Protein AF-A0A822ITY7-F1 (afdb_monomer_lite)

Structure (mmCIF, N/CA/C/O backbone):
data_AF-A0A822ITY7-F1
#
_entry.id   AF-A0A822ITY7-F1
#
loop_
_atom_site.group_PDB
_atom_site.id
_atom_site.type_symbol
_atom_site.label_atom_id
_atom_site.lab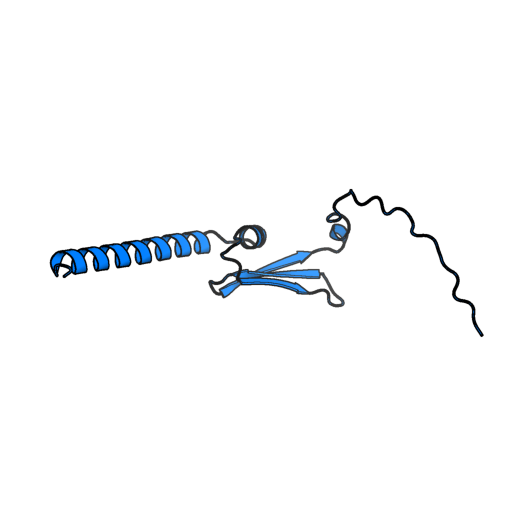el_alt_id
_atom_site.label_comp_id
_atom_site.label_asym_id
_atom_site.label_entity_id
_atom_site.label_seq_id
_atom_site.pdbx_PDB_ins_code
_atom_site.Cartn_x
_atom_site.Cartn_y
_atom_site.Cartn_z
_atom_site.occupancy
_atom_site.B_iso_or_equiv
_atom_site.auth_seq_id
_atom_site.auth_comp_id
_atom_site.auth_asym_id
_atom_site.auth_atom_id
_atom_site.pdbx_PDB_model_num
ATOM 1 N N . MET A 1 1 ? -27.776 -7.752 29.704 1.00 68.31 1 MET A N 1
ATOM 2 C CA . MET A 1 1 ? -28.647 -6.801 28.979 1.00 68.31 1 MET A CA 1
ATOM 3 C C . MET A 1 1 ? -27.829 -5.540 28.738 1.00 68.31 1 MET A C 1
ATOM 5 O O . MET A 1 1 ? -27.409 -4.920 29.705 1.00 68.31 1 MET A O 1
ATOM 9 N N . MET A 1 2 ? -27.432 -5.262 27.492 1.00 73.44 2 MET A N 1
ATOM 10 C CA . MET A 1 2 ? -26.530 -4.142 27.198 1.00 73.44 2 MET A CA 1
ATOM 11 C C . MET A 1 2 ? -27.326 -2.840 27.143 1.00 73.44 2 MET A C 1
ATOM 13 O O . MET A 1 2 ? -28.297 -2.747 26.398 1.00 73.44 2 MET A O 1
ATOM 17 N N . ASP A 1 3 ? -26.914 -1.865 27.949 1.00 86.69 3 ASP A N 1
ATOM 18 C CA . ASP A 1 3 ? -27.588 -0.577 28.075 1.00 86.69 3 ASP A CA 1
ATOM 19 C C . ASP A 1 3 ? -27.594 0.184 26.738 1.00 86.69 3 ASP A C 1
ATOM 21 O O . ASP A 1 3 ? -26.598 0.187 26.002 1.00 86.69 3 ASP A O 1
ATOM 25 N N . ASN A 1 4 ? -28.708 0.848 26.424 1.00 87.62 4 ASN A N 1
ATOM 26 C CA . ASN A 1 4 ? -28.883 1.597 25.177 1.00 87.62 4 ASN A CA 1
ATOM 27 C C . ASN A 1 4 ? -27.803 2.675 24.993 1.00 87.62 4 ASN A C 1
ATOM 29 O O . ASN A 1 4 ? -27.395 2.962 23.866 1.00 87.62 4 ASN A O 1
ATOM 33 N N . THR A 1 5 ? -27.280 3.210 26.097 1.00 89.12 5 THR A N 1
ATOM 34 C CA . THR A 1 5 ? -26.185 4.186 26.100 1.00 89.12 5 THR A CA 1
ATOM 35 C C . THR A 1 5 ? -24.872 3.559 25.624 1.00 89.12 5 THR A C 1
ATOM 37 O O . THR A 1 5 ? -24.190 4.114 24.761 1.00 89.12 5 THR A O 1
ATOM 40 N N . LYS A 1 6 ? -24.551 2.347 26.098 1.00 88.38 6 LYS A N 1
ATOM 41 C CA . LYS A 1 6 ? -23.357 1.598 25.667 1.00 88.38 6 LYS A CA 1
ATOM 42 C C . LYS A 1 6 ? -23.454 1.194 24.198 1.00 88.38 6 LYS A C 1
ATOM 44 O O . LYS A 1 6 ? -22.472 1.301 23.470 1.00 88.38 6 LYS A O 1
ATOM 49 N N . LYS A 1 7 ? -24.647 0.805 23.734 1.00 89.19 7 LYS A N 1
ATOM 50 C CA . LYS A 1 7 ? -24.884 0.461 22.323 1.00 89.19 7 LYS A CA 1
ATOM 51 C C . LYS A 1 7 ? -24.621 1.651 21.393 1.00 89.19 7 LYS A C 1
ATOM 53 O O . LYS A 1 7 ? -23.974 1.478 20.365 1.00 89.19 7 LYS A O 1
ATOM 58 N N . ARG A 1 8 ? -25.066 2.859 21.768 1.00 89.44 8 ARG A N 1
ATOM 59 C CA . ARG A 1 8 ? -24.787 4.089 21.005 1.00 89.44 8 ARG A CA 1
ATOM 60 C C . ARG A 1 8 ? -23.2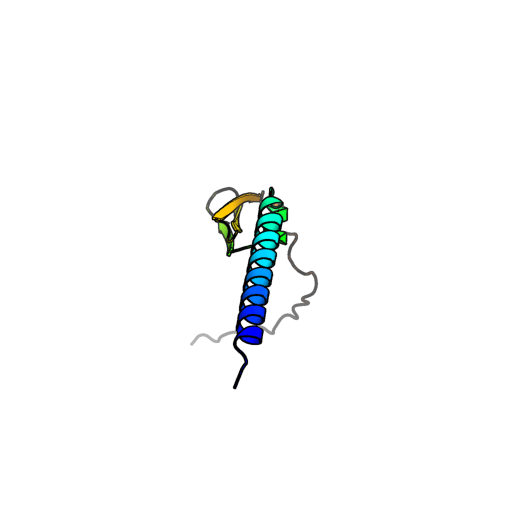92 4.384 20.935 1.00 89.44 8 ARG A C 1
ATOM 62 O O . ARG A 1 8 ? -22.787 4.626 19.846 1.00 89.44 8 ARG A O 1
ATOM 69 N N . PHE A 1 9 ? -22.581 4.288 22.058 1.00 93.19 9 PHE A N 1
ATOM 70 C CA . PHE A 1 9 ? -21.128 4.478 22.085 1.00 93.19 9 PHE A CA 1
ATOM 71 C C . PHE A 1 9 ? -20.386 3.496 21.176 1.00 93.19 9 PHE A C 1
ATOM 73 O O . PHE A 1 9 ? -19.522 3.918 20.416 1.00 93.19 9 PHE A O 1
ATOM 80 N N . ILE A 1 10 ? -20.754 2.212 21.198 1.00 92.81 10 ILE A N 1
ATOM 81 C CA . ILE A 1 10 ? -20.135 1.199 20.331 1.00 92.81 10 ILE A CA 1
ATOM 82 C C . ILE A 1 10 ? -20.355 1.534 18.852 1.00 92.81 10 ILE A C 1
ATOM 84 O O . ILE A 1 10 ? -19.424 1.427 18.062 1.00 92.81 10 ILE A O 1
ATOM 88 N N . ILE A 1 11 ? -21.556 1.982 18.474 1.00 93.75 11 ILE A N 1
ATOM 89 C CA . ILE A 1 11 ? -21.851 2.381 17.091 1.00 93.75 11 ILE A CA 1
ATOM 90 C C . ILE A 1 11 ? -20.988 3.575 16.672 1.00 93.75 11 ILE A C 1
ATOM 92 O O . ILE A 1 11 ? -20.381 3.535 15.606 1.00 93.75 11 ILE A O 1
ATOM 96 N N . PHE A 1 12 ? -20.884 4.611 17.509 1.00 94.12 12 PHE A N 1
ATOM 97 C CA . PHE A 1 12 ? -20.017 5.757 17.219 1.00 94.12 12 PHE A CA 1
ATOM 98 C C . PHE A 1 12 ? -18.551 5.349 17.080 1.00 94.12 12 PHE A C 1
ATOM 100 O O . PHE A 1 12 ? -17.871 5.805 16.164 1.00 94.12 12 PHE A O 1
ATOM 107 N N . LEU A 1 13 ? -18.080 4.456 17.949 1.00 94.19 13 LEU A N 1
ATOM 108 C CA . LEU A 1 13 ? -16.710 3.957 17.921 1.00 94.19 13 LEU A CA 1
ATOM 109 C C . LEU A 1 13 ? -16.445 3.162 16.631 1.00 94.19 13 LEU A C 1
ATOM 111 O O . LEU A 1 13 ? -15.439 3.393 15.965 1.00 94.19 13 LEU A O 1
ATOM 115 N N . LEU A 1 14 ? -17.382 2.304 16.215 1.00 93.69 14 LEU A N 1
ATOM 116 C CA . LEU A 1 14 ? -17.295 1.581 14.944 1.00 93.69 14 LEU A CA 1
ATOM 117 C C . LEU A 1 14 ? -17.276 2.528 13.739 1.00 93.69 14 LEU A C 1
ATOM 119 O O . LEU A 1 14 ? -16.435 2.365 12.860 1.00 93.69 14 LEU A O 1
ATOM 123 N N . LEU A 1 15 ? -18.151 3.537 13.706 1.00 93.50 15 LEU A N 1
ATOM 124 C CA . LEU A 1 15 ? -18.170 4.528 12.625 1.00 93.50 15 LEU A CA 1
ATOM 125 C C . LEU A 1 15 ? -16.860 5.318 12.554 1.00 93.50 15 LEU A C 1
ATOM 127 O O . LEU A 1 15 ? -16.345 5.557 11.464 1.00 93.50 15 LEU A O 1
ATOM 131 N N . PHE A 1 16 ? -16.291 5.678 13.705 1.00 93.44 16 PHE A N 1
ATOM 132 C CA . PHE A 1 16 ? -15.013 6.379 13.771 1.00 93.44 16 PHE A CA 1
ATOM 133 C C . PHE A 1 16 ? -13.853 5.511 13.258 1.00 93.44 16 PHE A C 1
ATOM 135 O O . PHE A 1 16 ? -13.029 5.975 12.468 1.00 93.44 16 PHE A O 1
ATOM 142 N N . ILE A 1 17 ? -13.816 4.231 13.639 1.00 94.50 17 ILE A N 1
ATOM 143 C CA . ILE A 1 17 ? -12.825 3.270 13.134 1.00 94.50 17 ILE A CA 1
ATOM 144 C C . ILE A 1 17 ? -12.947 3.132 11.612 1.00 94.50 17 ILE A C 1
ATOM 146 O O . ILE A 1 17 ? -11.958 3.287 10.901 1.00 94.50 17 ILE A O 1
ATOM 150 N N . VAL A 1 18 ? -14.154 2.910 11.088 1.00 91.81 18 VAL A N 1
ATOM 151 C CA . VAL A 1 18 ? -14.369 2.773 9.638 1.00 91.81 18 VAL A CA 1
ATOM 152 C C . VAL A 1 18 ? -13.978 4.054 8.892 1.00 91.81 18 VAL A C 1
ATOM 154 O O . VAL A 1 18 ? -13.313 3.980 7.860 1.00 91.81 18 VAL A O 1
ATOM 157 N N . GLY A 1 19 ? -14.326 5.227 9.429 1.00 89.94 19 GLY A N 1
ATOM 158 C CA . GLY A 1 19 ? -13.973 6.518 8.837 1.00 89.94 19 GLY A CA 1
ATOM 159 C C . GLY A 1 19 ? -12.462 6.763 8.783 1.00 89.94 19 GLY A C 1
ATOM 160 O O . GLY A 1 19 ? -11.936 7.169 7.747 1.00 89.94 19 GLY A O 1
ATOM 161 N N . THR A 1 20 ? -11.747 6.470 9.872 1.00 90.19 20 THR A N 1
ATOM 162 C CA . THR A 1 20 ? -10.282 6.619 9.931 1.00 90.19 20 THR A CA 1
ATOM 163 C C . THR A 1 20 ? -9.568 5.643 9.000 1.00 90.19 20 THR A C 1
ATOM 165 O O . THR A 1 20 ? -8.677 6.060 8.260 1.00 90.19 20 THR A O 1
ATOM 168 N N . LEU A 1 21 ? -10.002 4.379 8.953 1.00 85.75 21 LEU A N 1
ATOM 169 C CA . LEU A 1 21 ? -9.512 3.393 7.984 1.00 85.75 21 LEU A CA 1
ATOM 170 C C . LEU A 1 21 ? -9.708 3.886 6.545 1.00 85.75 21 LEU A C 1
ATOM 172 O O . LEU A 1 21 ? -8.744 3.924 5.783 1.00 85.75 21 LEU A O 1
ATOM 176 N N . ALA A 1 22 ? -10.914 4.331 6.180 1.00 80.88 22 ALA A N 1
ATOM 177 C CA . ALA A 1 22 ? -11.190 4.845 4.839 1.00 80.88 22 ALA A CA 1
ATOM 178 C C . ALA A 1 22 ? -10.298 6.048 4.476 1.00 80.88 22 ALA A C 1
ATOM 180 O O . ALA A 1 22 ? -9.773 6.114 3.363 1.00 80.88 22 ALA A O 1
ATOM 181 N N . GLY A 1 23 ? -10.066 6.962 5.424 1.00 79.19 23 GLY A N 1
ATOM 182 C CA . GLY A 1 23 ? -9.173 8.107 5.237 1.00 79.19 23 GLY A CA 1
ATOM 183 C C . GLY A 1 23 ? -7.716 7.703 4.993 1.00 79.19 23 GLY A C 1
ATOM 184 O O . GLY A 1 23 ? -7.091 8.196 4.054 1.00 79.19 23 GLY A O 1
ATOM 185 N N . ILE A 1 24 ? -7.184 6.768 5.787 1.00 80.94 24 ILE A N 1
ATOM 186 C CA . ILE A 1 24 ? -5.808 6.263 5.642 1.00 80.94 24 ILE A CA 1
ATOM 187 C C . ILE A 1 24 ? -5.632 5.557 4.294 1.00 80.94 24 ILE A C 1
ATOM 189 O O . ILE A 1 24 ? -4.674 5.836 3.572 1.00 80.94 24 ILE A O 1
ATOM 193 N N . PHE A 1 25 ? -6.572 4.685 3.920 1.00 76.38 25 PHE A N 1
ATOM 194 C CA . PHE A 1 25 ? -6.540 4.005 2.625 1.00 76.38 25 PHE A CA 1
ATOM 195 C C . PHE A 1 25 ? -6.623 5.001 1.462 1.00 76.38 25 PHE A C 1
ATOM 197 O O . PHE A 1 25 ? -5.872 4.867 0.496 1.00 76.38 25 PHE A O 1
ATOM 204 N N . GLY A 1 26 ? -7.474 6.025 1.550 1.00 74.44 26 GLY A N 1
ATOM 205 C CA . GLY A 1 26 ? -7.550 7.086 0.543 1.00 74.44 26 GLY A CA 1
ATOM 206 C C . GLY A 1 26 ? -6.235 7.857 0.400 1.00 74.44 26 GLY A C 1
ATOM 207 O O . GLY A 1 26 ? -5.745 8.044 -0.713 1.00 74.44 26 GLY A O 1
ATOM 208 N N . TYR A 1 27 ? -5.622 8.237 1.523 1.00 74.75 27 TYR A N 1
ATOM 209 C CA . TYR A 1 27 ? -4.344 8.951 1.540 1.00 74.75 27 TYR A CA 1
ATOM 210 C C . TYR A 1 27 ? -3.195 8.119 0.952 1.00 74.75 27 TYR A C 1
ATOM 212 O O . TYR A 1 27 ? -2.421 8.619 0.135 1.00 74.75 27 TYR A O 1
ATOM 220 N N . LEU A 1 28 ? -3.105 6.833 1.305 1.00 72.06 28 LEU A N 1
ATOM 221 C CA . LEU A 1 28 ? -2.087 5.933 0.758 1.00 72.06 28 LEU A CA 1
ATOM 222 C C . LEU A 1 28 ? -2.254 5.735 -0.755 1.00 72.06 28 LEU A C 1
ATOM 224 O O . LEU A 1 28 ? -1.270 5.802 -1.486 1.00 72.06 28 LEU A O 1
ATOM 228 N N . ASN A 1 29 ? -3.490 5.572 -1.241 1.00 69.56 29 ASN A N 1
ATOM 229 C CA . ASN A 1 29 ? -3.773 5.473 -2.678 1.00 69.56 29 ASN A CA 1
ATOM 230 C C . ASN A 1 29 ? -3.427 6.761 -3.445 1.00 69.56 29 ASN A C 1
ATOM 232 O O . ASN A 1 29 ? -3.036 6.689 -4.608 1.00 69.56 29 ASN A O 1
ATOM 236 N N . ALA A 1 30 ? -3.567 7.936 -2.822 1.00 69.44 30 ALA A N 1
ATOM 237 C CA . ALA A 1 30 ? -3.227 9.214 -3.450 1.00 69.44 30 ALA A CA 1
ATOM 238 C C . ALA A 1 30 ? -1.713 9.404 -3.638 1.00 69.44 30 ALA A C 1
ATOM 240 O O . ALA A 1 30 ? -1.297 10.118 -4.547 1.00 69.44 30 ALA A O 1
ATOM 241 N N . LYS A 1 31 ? -0.896 8.755 -2.800 1.00 74.25 31 LYS A N 1
ATOM 242 C CA . LYS A 1 31 ? 0.567 8.854 -2.849 1.00 74.25 31 LYS A CA 1
ATOM 243 C C . LYS A 1 31 ? 1.199 7.981 -3.938 1.00 74.25 31 LYS A C 1
ATOM 245 O O . LYS A 1 31 ? 2.338 8.229 -4.312 1.00 74.25 31 LYS A O 1
ATOM 250 N N . ILE A 1 32 ? 0.477 6.983 -4.453 1.00 80.25 32 ILE A N 1
ATOM 251 C CA . ILE A 1 32 ? 0.994 6.084 -5.488 1.00 80.25 32 ILE A CA 1
ATOM 252 C C . ILE A 1 32 ? 0.891 6.782 -6.844 1.00 80.25 32 ILE A C 1
ATOM 254 O O . ILE A 1 32 ? -0.203 6.947 -7.393 1.00 80.25 32 ILE A O 1
ATOM 258 N N . THR A 1 33 ? 2.037 7.205 -7.368 1.00 77.94 33 THR A N 1
ATOM 259 C CA . THR A 1 33 ? 2.145 7.909 -8.653 1.00 77.94 33 THR A CA 1
ATOM 260 C C . THR A 1 33 ? 3.009 7.171 -9.670 1.00 77.94 33 THR A C 1
ATOM 262 O O . THR A 1 33 ? 2.906 7.466 -10.859 1.00 77.94 33 THR A O 1
ATOM 265 N N . THR A 1 34 ? 3.819 6.203 -9.235 1.00 81.44 34 THR A N 1
ATOM 266 C CA . THR A 1 34 ? 4.744 5.452 -10.093 1.00 81.44 34 THR A CA 1
ATOM 267 C C . THR A 1 34 ? 4.504 3.944 -10.032 1.00 81.44 34 THR A C 1
ATOM 269 O O . THR A 1 34 ? 3.836 3.432 -9.127 1.00 81.44 34 THR A O 1
ATOM 272 N N . PHE A 1 35 ? 5.075 3.214 -10.996 1.00 83.06 35 PHE A N 1
ATOM 273 C CA . PHE A 1 35 ? 5.049 1.752 -10.990 1.00 83.06 35 PHE A CA 1
ATOM 274 C C . PHE A 1 35 ? 5.805 1.180 -9.782 1.00 83.06 35 PHE A C 1
ATOM 276 O O . PHE A 1 35 ? 5.285 0.271 -9.138 1.00 83.06 35 PHE A O 1
ATOM 283 N N . GLU A 1 36 ? 6.980 1.722 -9.424 1.00 82.62 36 GLU A N 1
ATOM 284 C CA . GLU A 1 36 ? 7.713 1.276 -8.229 1.00 82.62 36 GLU A CA 1
ATOM 285 C C . GLU A 1 36 ? 6.900 1.477 -6.946 1.00 82.62 36 GLU A C 1
ATOM 287 O O . GLU A 1 36 ? 6.930 0.625 -6.056 1.00 82.62 36 GLU A O 1
ATOM 292 N N . ASP A 1 37 ? 6.164 2.586 -6.840 1.00 82.50 37 ASP A N 1
ATOM 293 C CA . ASP A 1 37 ? 5.293 2.831 -5.691 1.00 82.50 37 ASP A CA 1
ATOM 294 C C . ASP A 1 37 ? 4.126 1.847 -5.662 1.00 82.50 37 ASP A C 1
ATOM 296 O O . ASP A 1 37 ? 3.758 1.380 -4.587 1.00 82.50 37 ASP A O 1
ATOM 300 N N . CYS A 1 38 ? 3.572 1.496 -6.827 1.00 83.94 38 CYS A N 1
ATOM 301 C CA . CYS A 1 38 ? 2.531 0.480 -6.941 1.00 8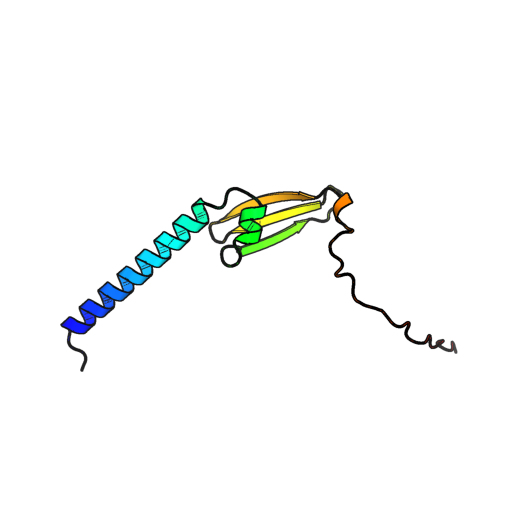3.94 38 CYS A CA 1
ATOM 302 C C . CYS A 1 38 ? 3.053 -0.893 -6.505 1.00 83.94 38 CYS A C 1
ATOM 304 O O . CYS A 1 38 ? 2.436 -1.530 -5.661 1.00 83.94 38 CYS A O 1
ATOM 306 N N . GLU A 1 39 ? 4.220 -1.321 -6.987 1.00 82.31 39 GLU A N 1
ATOM 307 C CA . GLU A 1 39 ? 4.834 -2.599 -6.604 1.00 82.31 39 GLU A CA 1
ATOM 308 C C . GLU A 1 39 ? 5.129 -2.665 -5.093 1.00 82.31 39 GLU A C 1
ATOM 310 O O . GLU A 1 39 ? 4.888 -3.686 -4.446 1.00 82.31 39 GLU A O 1
ATOM 315 N N . LYS A 1 40 ? 5.554 -1.545 -4.492 1.00 83.62 40 LYS A N 1
ATOM 316 C CA . LYS A 1 40 ? 5.778 -1.421 -3.040 1.00 83.62 40 LYS A CA 1
ATOM 317 C C . LYS A 1 40 ? 4.494 -1.280 -2.220 1.00 83.62 40 LYS A C 1
ATOM 319 O O . LYS A 1 40 ? 4.543 -1.424 -0.998 1.00 83.62 40 LYS A O 1
ATOM 324 N N . ALA A 1 41 ? 3.351 -1.011 -2.851 1.00 79.88 41 ALA A N 1
ATOM 325 C CA . ALA A 1 41 ? 2.091 -0.753 -2.159 1.00 79.88 41 ALA A CA 1
ATOM 326 C C . ALA A 1 41 ? 1.451 -2.015 -1.547 1.00 79.88 41 ALA A C 1
ATOM 328 O O . ALA A 1 41 ? 0.482 -1.901 -0.790 1.00 79.88 41 ALA A O 1
ATOM 329 N N . GLY A 1 42 ? 1.984 -3.210 -1.838 1.00 79.38 42 GLY A N 1
ATOM 330 C CA . GLY A 1 42 ? 1.642 -4.469 -1.170 1.00 79.38 42 GLY A CA 1
ATOM 331 C C . GLY A 1 42 ? 0.139 -4.761 -1.166 1.00 79.38 42 GLY A C 1
ATOM 332 O O . GLY A 1 42 ? -0.435 -5.081 -2.199 1.00 79.38 42 GLY A O 1
ATOM 333 N N . LEU A 1 43 ? -0.514 -4.616 -0.006 1.00 76.56 43 LEU A N 1
ATOM 334 C CA . LEU A 1 43 ? -1.955 -4.867 0.188 1.00 76.56 43 LEU A CA 1
ATOM 335 C C . LEU A 1 43 ? -2.880 -3.999 -0.685 1.00 76.56 43 LEU A C 1
ATOM 337 O O . LEU A 1 43 ? -4.041 -4.349 -0.884 1.00 76.56 43 LEU A O 1
ATOM 341 N N . LEU A 1 44 ? -2.396 -2.863 -1.192 1.00 81.94 44 LEU A N 1
ATOM 342 C CA . LEU A 1 44 ? -3.156 -1.995 -2.099 1.00 81.94 44 LEU A CA 1
ATOM 343 C C . LEU A 1 44 ? -3.120 -2.493 -3.549 1.00 81.94 44 LEU A C 1
ATOM 345 O O . LEU A 1 44 ? -3.939 -2.057 -4.363 1.00 81.94 44 LEU A O 1
ATOM 349 N N . VAL A 1 45 ? -2.212 -3.417 -3.862 1.00 85.12 45 VAL A N 1
ATOM 350 C CA . VAL A 1 45 ? -2.092 -4.045 -5.174 1.00 85.12 45 VAL A CA 1
ATOM 351 C C . VAL A 1 45 ? -3.155 -5.119 -5.312 1.00 85.12 45 VAL A C 1
ATOM 353 O O . VAL A 1 45 ? -3.281 -6.031 -4.496 1.00 85.12 45 VAL A O 1
ATOM 356 N N . ARG A 1 46 ? -3.931 -5.004 -6.383 1.00 86.38 46 ARG A N 1
ATOM 357 C CA . ARG A 1 46 ? -4.918 -5.999 -6.784 1.00 86.38 46 ARG A CA 1
ATOM 358 C C . ARG A 1 46 ? -4.283 -7.091 -7.633 1.00 86.38 46 ARG A C 1
ATOM 360 O O . ARG A 1 46 ? -4.593 -8.262 -7.448 1.00 86.38 46 ARG A O 1
ATOM 367 N N . SER A 1 47 ? -3.433 -6.712 -8.582 1.00 85.69 47 SER A N 1
ATOM 368 C CA . SER A 1 47 ? -2.718 -7.662 -9.435 1.00 85.69 47 SER A CA 1
ATOM 369 C C . SER A 1 47 ? -1.511 -7.018 -10.097 1.00 85.69 47 SER A C 1
ATOM 371 O O . SER A 1 47 ? -1.579 -5.852 -10.479 1.00 85.69 47 SER A O 1
ATOM 373 N N . ILE A 1 48 ? -0.466 -7.811 -10.318 1.00 86.44 48 ILE A N 1
ATOM 374 C CA . ILE A 1 48 ? 0.646 -7.469 -11.208 1.00 86.44 48 ILE A CA 1
ATOM 375 C C . ILE A 1 48 ? 0.585 -8.431 -12.393 1.00 86.44 48 ILE A C 1
ATOM 377 O O . ILE A 1 48 ? 0.520 -9.644 -12.196 1.00 86.44 48 ILE A O 1
ATOM 381 N N . ARG A 1 49 ? 0.555 -7.897 -13.613 1.00 86.75 49 ARG A N 1
ATOM 382 C CA . ARG A 1 49 ? 0.531 -8.657 -14.866 1.00 86.75 49 ARG A CA 1
ATOM 383 C C . ARG A 1 49 ? 1.829 -8.420 -15.616 1.00 86.75 49 ARG A C 1
ATOM 385 O O . ARG A 1 49 ? 2.371 -7.320 -15.587 1.00 86.75 49 ARG A O 1
ATOM 392 N N . ILE A 1 50 ? 2.330 -9.465 -16.259 1.00 85.38 50 ILE A N 1
ATOM 393 C CA . ILE A 1 50 ? 3.534 -9.415 -17.083 1.00 85.38 50 ILE A CA 1
ATOM 394 C C . ILE A 1 50 ? 3.118 -9.897 -18.466 1.00 85.38 50 ILE A C 1
ATOM 396 O O . ILE A 1 50 ? 2.590 -11.000 -18.591 1.00 85.38 50 ILE A O 1
ATOM 400 N N . TYR A 1 51 ? 3.318 -9.059 -19.475 1.00 84.06 51 TYR A N 1
ATOM 401 C CA . TYR A 1 51 ? 3.040 -9.369 -20.868 1.00 84.06 51 TYR A CA 1
ATOM 402 C C . TYR A 1 51 ? 4.370 -9.710 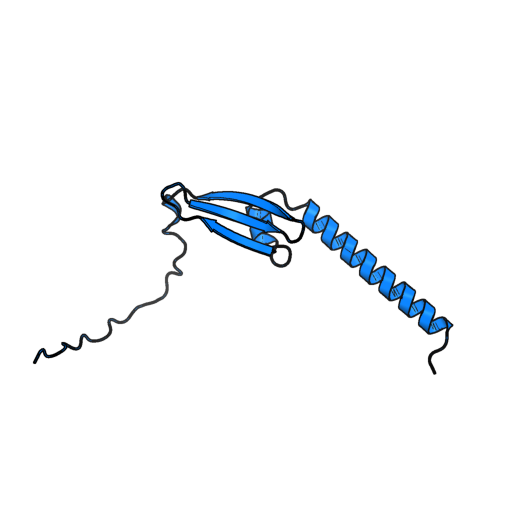-21.551 1.00 84.06 51 TYR A C 1
ATOM 404 O O . TYR A 1 51 ? 5.209 -8.831 -21.746 1.00 84.06 51 TYR A O 1
ATOM 412 N N . ASP A 1 52 ? 4.584 -10.988 -21.881 1.00 77.50 52 ASP A N 1
ATOM 413 C CA . ASP A 1 52 ? 5.770 -11.481 -22.600 1.00 77.50 52 ASP A CA 1
ATOM 414 C C . ASP A 1 52 ? 5.428 -11.901 -24.043 1.00 77.50 52 ASP A C 1
ATOM 416 O O . ASP A 1 52 ? 5.635 -13.024 -24.492 1.00 77.50 52 ASP A O 1
ATOM 420 N N . GLY A 1 53 ? 4.865 -10.962 -24.804 1.00 77.50 53 GLY A N 1
ATOM 421 C CA . GLY A 1 53 ? 4.588 -11.169 -26.225 1.00 77.50 53 GLY A CA 1
ATOM 422 C C . GLY A 1 53 ? 5.839 -11.093 -27.111 1.00 77.50 53 GLY A C 1
ATOM 423 O O . GLY A 1 53 ? 6.968 -10.948 -26.650 1.00 77.50 53 GLY A O 1
ATOM 424 N N . ASN A 1 54 ? 5.622 -11.096 -28.429 1.00 71.00 54 ASN A N 1
ATOM 425 C CA . ASN A 1 54 ? 6.657 -10.928 -29.463 1.00 71.00 54 ASN A CA 1
ATOM 426 C C . ASN A 1 54 ? 7.260 -9.493 -29.526 1.00 71.00 54 ASN A C 1
ATOM 428 O O . ASN A 1 54 ? 7.712 -9.058 -30.584 1.00 71.00 54 ASN A O 1
ATOM 432 N N . GLY A 1 55 ? 7.235 -8.746 -28.416 1.00 70.00 55 GLY A N 1
ATOM 433 C CA . GLY A 1 55 ? 7.602 -7.331 -28.295 1.00 70.00 55 GLY A CA 1
ATOM 434 C C . GLY A 1 55 ? 8.316 -7.016 -26.968 1.00 70.00 55 GLY A C 1
ATOM 435 O O . GLY A 1 55 ? 8.792 -7.939 -26.302 1.00 70.00 55 GLY A O 1
ATOM 436 N N . PRO A 1 56 ? 8.447 -5.731 -26.581 1.00 72.81 56 PRO A N 1
ATOM 437 C CA . PRO A 1 56 ? 9.033 -5.357 -25.295 1.00 72.81 56 PRO A CA 1
ATOM 438 C C . PRO A 1 56 ? 8.233 -5.980 -24.144 1.00 72.81 56 PRO A C 1
ATOM 440 O O . PRO A 1 56 ? 7.009 -6.074 -24.202 1.00 72.81 56 PRO A O 1
ATOM 443 N N . ILE A 1 57 ? 8.933 -6.445 -23.107 1.00 78.00 57 ILE A N 1
ATOM 444 C CA . ILE A 1 57 ? 8.275 -7.044 -21.943 1.00 78.00 57 ILE A CA 1
ATOM 445 C C . ILE A 1 57 ? 7.614 -5.908 -21.171 1.00 78.00 57 ILE A C 1
ATOM 447 O O . ILE A 1 57 ? 8.300 -5.004 -20.707 1.00 78.00 57 ILE A O 1
ATOM 451 N N . GLU A 1 58 ? 6.302 -5.958 -20.987 1.00 83.38 58 GLU A N 1
ATOM 452 C CA . GLU A 1 58 ? 5.568 -4.933 -20.243 1.00 83.38 58 GLU A CA 1
ATOM 453 C C . GLU A 1 58 ? 5.081 -5.494 -18.911 1.00 83.38 58 GLU A C 1
ATOM 455 O O . GLU A 1 58 ? 4.522 -6.591 -18.840 1.00 83.38 58 GLU A O 1
ATOM 460 N N . LYS A 1 59 ? 5.278 -4.737 -17.831 1.00 86.88 59 LYS A N 1
ATOM 461 C CA . LYS A 1 59 ? 4.647 -5.011 -16.540 1.00 86.88 59 LYS A CA 1
ATOM 462 C C . LYS A 1 59 ? 3.546 -4.008 -16.271 1.00 86.88 59 LYS A C 1
ATOM 464 O O . LYS A 1 59 ? 3.756 -2.807 -16.384 1.00 86.88 59 LYS A O 1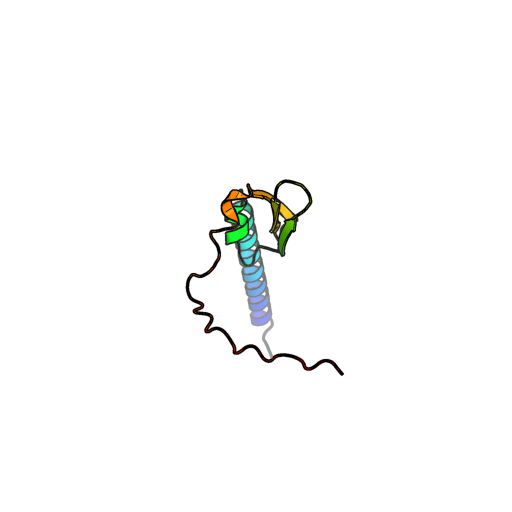
ATOM 469 N N . GLU A 1 60 ? 2.407 -4.506 -15.820 1.00 88.56 60 GLU A N 1
ATOM 470 C CA . GLU A 1 60 ? 1.264 -3.714 -15.389 1.00 88.56 60 GLU A CA 1
ATOM 471 C C . GLU A 1 60 ? 0.983 -3.983 -13.909 1.00 88.56 60 GLU A C 1
ATOM 473 O O . GLU A 1 60 ? 0.807 -5.129 -13.500 1.00 88.56 60 GLU A O 1
ATOM 478 N N . CYS A 1 61 ? 0.919 -2.932 -13.096 1.00 88.69 61 CYS A N 1
ATOM 479 C CA . CYS A 1 61 ? 0.528 -3.002 -11.694 1.00 88.69 61 CYS A CA 1
ATOM 480 C C . CYS A 1 61 ? -0.830 -2.324 -11.523 1.00 88.69 61 CYS A C 1
ATOM 482 O O . CYS A 1 61 ? -0.983 -1.146 -11.840 1.00 88.69 61 CYS A O 1
ATOM 484 N N . VAL A 1 62 ? -1.816 -3.072 -11.031 1.00 87.81 62 VAL A N 1
ATOM 485 C CA . VAL A 1 62 ? -3.197 -2.616 -10.849 1.00 87.81 62 VAL A CA 1
ATOM 486 C C . VAL A 1 62 ? -3.502 -2.548 -9.362 1.00 87.81 62 VAL A C 1
ATOM 488 O O . VAL A 1 62 ? -3.358 -3.542 -8.649 1.00 87.81 62 VAL A O 1
ATOM 491 N N . LEU A 1 63 ? -3.968 -1.394 -8.892 1.00 87.19 63 LEU A N 1
ATOM 492 C CA . LEU A 1 63 ? -4.402 -1.180 -7.514 1.00 87.19 63 LEU A CA 1
ATOM 493 C C . LEU A 1 63 ? -5.878 -1.544 -7.318 1.00 87.19 63 LEU A C 1
ATOM 495 O O . LEU A 1 63 ? -6.687 -1.498 -8.247 1.00 87.19 63 LEU A O 1
ATOM 499 N N . TRP A 1 64 ? -6.271 -1.813 -6.072 1.00 82.00 64 TRP A N 1
ATOM 500 C CA . TRP A 1 64 ? -7.682 -1.978 -5.693 1.00 82.00 64 TRP A CA 1
ATOM 501 C C . TRP A 1 64 ? -8.527 -0.727 -5.950 1.00 82.00 64 TRP A C 1
ATOM 503 O O . TRP A 1 64 ? -9.729 -0.840 -6.176 1.00 82.00 64 TRP A O 1
ATOM 513 N N . SER A 1 65 ? -7.898 0.451 -5.981 1.00 80.81 65 SER A N 1
ATOM 514 C CA . SER A 1 65 ? -8.543 1.710 -6.369 1.00 80.81 65 SER A CA 1
ATOM 515 C C . SER A 1 65 ? -8.884 1.799 -7.863 1.00 80.81 65 SER A C 1
ATOM 517 O O . SER A 1 65 ? -9.569 2.734 -8.266 1.00 80.81 65 SER A O 1
ATOM 519 N N . GLY A 1 66 ? -8.429 0.847 -8.687 1.00 80.94 66 GLY A N 1
ATOM 520 C CA . GLY A 1 66 ? -8.664 0.821 -10.133 1.00 80.94 66 GLY A CA 1
ATOM 521 C C . GLY A 1 66 ? -7.619 1.574 -10.957 1.00 80.94 66 GLY A C 1
ATOM 522 O O . GLY A 1 66 ? -7.704 1.569 -12.180 1.00 80.94 66 GLY A O 1
ATOM 523 N N . LYS A 1 67 ? -6.619 2.193 -10.319 1.00 82.69 67 LYS A N 1
ATOM 524 C CA . LYS A 1 67 ? -5.470 2.771 -11.027 1.00 82.69 67 LYS A CA 1
ATOM 525 C C . LYS A 1 67 ? -4.534 1.670 -11.522 1.00 82.69 67 LYS A C 1
ATOM 527 O O . LYS A 1 67 ? -4.258 0.728 -10.778 1.00 82.69 67 LYS A O 1
ATOM 532 N N . SER A 1 68 ? -4.022 1.828 -12.736 1.00 85.31 68 SER A N 1
ATOM 533 C CA . SER A 1 68 ? -3.031 0.944 -13.346 1.00 85.31 68 SER A CA 1
ATOM 534 C C . SER A 1 68 ? -1.782 1.727 -13.747 1.00 85.31 68 SER A C 1
ATOM 536 O O . SER A 1 68 ? -1.867 2.869 -14.198 1.00 85.31 68 SER A O 1
ATOM 538 N N . PHE A 1 69 ? -0.620 1.105 -13.576 1.00 86.44 69 PHE A N 1
ATOM 539 C CA . PHE A 1 69 ? 0.683 1.657 -13.938 1.00 86.44 69 PHE A CA 1
ATOM 540 C C . PHE A 1 69 ? 1.421 0.659 -14.821 1.00 86.44 69 PHE A C 1
ATOM 542 O O . PHE A 1 69 ? 1.395 -0.535 -14.528 1.00 86.44 69 PHE A O 1
ATOM 549 N N . PHE A 1 70 ? 2.102 1.148 -15.856 1.00 85.56 70 PHE A N 1
ATOM 550 C CA . PHE A 1 70 ? 2.856 0.323 -16.799 1.00 85.56 70 PHE A CA 1
ATOM 551 C C . PHE A 1 70 ? 4.350 0.623 -16.704 1.00 85.56 70 PHE A C 1
ATOM 553 O O . PHE A 1 70 ? 4.748 1.771 -16.499 1.00 85.56 70 PHE A O 1
ATOM 560 N N . LYS A 1 71 ? 5.173 -0.412 -16.856 1.00 84.88 71 LYS A N 1
ATOM 561 C CA . LYS A 1 71 ? 6.626 -0.309 -16.951 1.00 84.88 71 LYS A CA 1
ATOM 562 C C . LYS A 1 71 ? 7.134 -1.240 -18.041 1.00 84.88 71 LYS A C 1
ATOM 564 O O . LYS A 1 71 ? 6.977 -2.457 -17.940 1.00 84.88 71 LYS A O 1
ATOM 569 N N . GLU A 1 72 ? 7.770 -0.664 -19.052 1.00 81.31 72 GLU A N 1
ATOM 570 C CA . GLU A 1 72 ? 8.514 -1.421 -20.054 1.00 81.31 72 GLU A CA 1
ATOM 571 C C . GLU A 1 72 ? 9.813 -1.951 -19.439 1.00 81.31 72 GLU A C 1
ATOM 573 O O . GLU A 1 72 ? 10.566 -1.232 -18.777 1.00 81.31 72 GLU A O 1
ATOM 578 N N . ILE A 1 73 ? 10.080 -3.231 -19.655 1.00 73.88 73 ILE A N 1
ATOM 579 C CA . ILE A 1 73 ? 11.312 -3.907 -19.277 1.00 73.88 73 ILE A CA 1
ATOM 580 C C . ILE A 1 73 ? 12.063 -4.203 -20.562 1.00 73.88 73 ILE A C 1
ATOM 582 O O . ILE A 1 73 ? 11.728 -5.114 -21.321 1.00 73.88 73 ILE A O 1
ATOM 586 N N . SER A 1 74 ? 13.123 -3.432 -20.787 1.00 61.72 74 SER A N 1
ATOM 587 C CA . SER A 1 74 ? 14.120 -3.779 -21.793 1.00 61.72 74 SER A CA 1
ATOM 588 C C . SER A 1 74 ? 14.790 -5.101 -21.404 1.00 61.72 74 SER A C 1
ATOM 590 O O . SER A 1 74 ? 15.125 -5.323 -20.238 1.00 61.72 74 SER A O 1
ATOM 592 N N . GLN A 1 75 ? 14.971 -5.994 -22.381 1.00 57.12 75 GLN A N 1
ATOM 593 C CA . GLN A 1 75 ? 15.368 -7.397 -22.180 1.00 57.12 75 GLN A CA 1
ATOM 594 C C . GLN A 1 75 ? 16.728 -7.615 -21.486 1.00 57.12 75 GLN A C 1
ATOM 596 O O . GLN A 1 75 ? 17.064 -8.748 -21.145 1.00 57.12 75 GLN A O 1
ATOM 601 N N . GLU A 1 76 ? 17.486 -6.558 -21.204 1.00 52.62 76 GLU A N 1
ATOM 602 C CA . GLU A 1 76 ? 18.761 -6.628 -20.489 1.00 52.62 76 GLU A CA 1
ATOM 603 C C . GLU A 1 76 ? 18.607 -7.046 -19.012 1.00 52.62 76 GLU A C 1
ATOM 605 O O . GLU A 1 76 ? 19.529 -7.602 -18.421 1.00 52.62 76 GLU A O 1
ATOM 610 N N . GLN A 1 77 ? 17.418 -6.886 -18.414 1.00 46.53 77 GLN A N 1
ATOM 611 C CA . GLN A 1 77 ? 17.188 -7.222 -17.001 1.00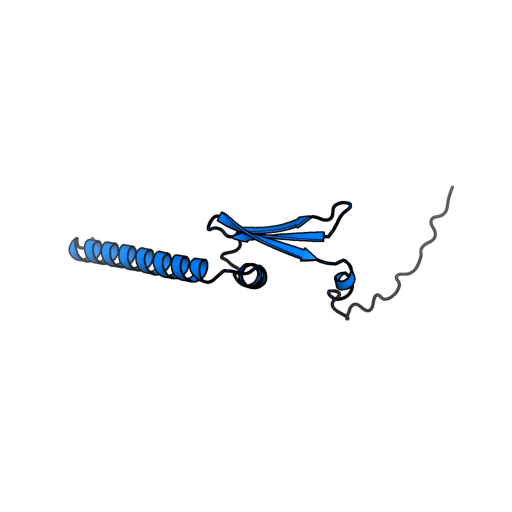 46.53 77 GLN A CA 1
ATOM 612 C C . GLN A 1 77 ? 16.759 -8.683 -16.742 1.00 46.53 77 GLN A C 1
ATOM 614 O O . GLN A 1 77 ? 16.511 -9.058 -15.594 1.00 46.53 77 GLN A O 1
ATOM 619 N N . LYS A 1 78 ? 16.702 -9.541 -17.775 1.00 45.56 78 LYS A N 1
ATOM 620 C CA . LYS A 1 78 ? 16.342 -10.969 -17.629 1.00 45.56 78 LYS A CA 1
ATOM 621 C C . LYS A 1 78 ? 17.357 -11.770 -16.785 1.00 45.56 78 LYS A C 1
ATOM 623 O O . LYS A 1 78 ? 17.048 -12.884 -16.382 1.00 45.56 78 LYS A O 1
ATOM 628 N N . ASN A 1 79 ? 18.534 -11.211 -16.482 1.00 41.78 79 ASN A N 1
ATOM 629 C CA . ASN A 1 79 ? 19.649 -11.934 -15.856 1.00 41.78 79 ASN A CA 1
ATOM 630 C C . ASN A 1 79 ? 19.985 -11.530 -14.400 1.00 41.78 79 ASN A C 1
ATOM 632 O O . ASN A 1 79 ? 21.053 -11.882 -13.920 1.00 41.78 79 ASN A O 1
ATOM 636 N N . VAL A 1 80 ? 19.130 -10.776 -13.686 1.00 47.56 80 VAL A N 1
ATOM 637 C CA . VAL A 1 80 ? 19.471 -10.246 -12.333 1.00 47.56 80 VAL A CA 1
ATOM 638 C C . VAL A 1 80 ? 18.493 -10.675 -11.223 1.00 47.56 80 VAL A C 1
ATOM 640 O O . VAL A 1 80 ? 18.563 -10.191 -10.100 1.00 47.56 80 VAL A O 1
ATOM 643 N N . VAL A 1 81 ? 17.585 -11.622 -11.478 1.00 44.75 81 VAL A N 1
ATOM 644 C CA . VAL A 1 81 ? 16.787 -12.242 -10.399 1.00 44.75 81 VAL A CA 1
ATOM 645 C C . VAL A 1 81 ? 16.895 -13.758 -10.484 1.00 44.75 81 VAL A C 1
ATOM 647 O O . VAL A 1 81 ? 15.931 -14.472 -10.744 1.00 44.75 81 VAL A O 1
ATOM 650 N N . GLN A 1 82 ? 18.109 -14.249 -10.266 1.00 34.44 82 GLN A N 1
ATOM 651 C CA . GLN A 1 82 ? 18.345 -15.596 -9.775 1.00 34.44 82 GLN A CA 1
ATOM 652 C C . GLN A 1 82 ? 18.974 -15.413 -8.386 1.00 34.44 82 GLN A C 1
ATOM 654 O O . GLN A 1 82 ? 19.972 -14.707 -8.284 1.00 34.44 82 GLN A O 1
ATOM 659 N N . PRO A 1 83 ? 18.384 -15.922 -7.288 1.00 37.50 83 PRO A N 1
ATOM 660 C CA . PRO A 1 83 ? 19.120 -15.994 -6.038 1.00 37.50 83 PRO A CA 1
ATOM 661 C C . PRO A 1 83 ? 20.305 -16.934 -6.272 1.00 37.50 83 PRO A C 1
ATOM 663 O O . PRO A 1 83 ? 20.127 -18.131 -6.504 1.00 37.50 83 PRO A O 1
ATOM 666 N N . ASP A 1 84 ? 21.504 -16.362 -6.265 1.00 42.53 84 ASP A N 1
ATOM 667 C CA . ASP A 1 84 ? 22.778 -17.060 -6.396 1.00 42.53 84 ASP A CA 1
ATOM 668 C C . ASP A 1 84 ? 23.032 -17.942 -5.161 1.00 42.53 84 ASP A C 1
ATOM 670 O O . ASP A 1 84 ? 23.850 -17.605 -4.310 1.00 42.53 84 ASP A O 1
ATOM 674 N N . ASN A 1 85 ? 22.303 -19.052 -5.005 1.00 49.28 85 ASN A N 1
ATOM 675 C CA . ASN A 1 85 ? 22.649 -20.150 -4.092 1.00 49.28 85 ASN A CA 1
ATOM 676 C C . ASN A 1 85 ? 21.778 -21.406 -4.275 1.00 49.28 85 ASN A C 1
ATOM 678 O O . ASN A 1 85 ? 21.180 -21.905 -3.323 1.00 49.28 85 ASN A O 1
ATOM 682 N N . VAL A 1 86 ? 21.770 -22.014 -5.460 1.00 40.38 86 VAL A N 1
ATOM 683 C CA . VAL A 1 86 ? 21.436 -23.445 -5.539 1.00 40.38 86 VAL A CA 1
ATOM 684 C C . VAL A 1 86 ? 22.567 -24.170 -6.249 1.00 40.38 86 VAL A C 1
ATOM 686 O O . VAL A 1 86 ? 22.602 -24.262 -7.472 1.00 40.38 86 VAL A O 1
ATOM 689 N N . SER A 1 87 ? 23.505 -24.692 -5.456 1.00 44.78 87 SER A N 1
ATOM 690 C CA . SER A 1 87 ? 24.422 -25.744 -5.890 1.00 44.78 87 SER A CA 1
ATOM 691 C C . SER A 1 87 ? 23.595 -26.968 -6.276 1.00 44.78 87 SER A C 1
ATOM 693 O O . SER A 1 87 ? 23.238 -27.786 -5.428 1.00 44.78 87 SER A O 1
ATOM 695 N N . VAL A 1 88 ? 23.252 -27.082 -7.558 1.00 42.25 88 VAL A N 1
ATOM 696 C CA . VAL A 1 88 ? 22.646 -28.293 -8.104 1.00 42.25 88 VAL A CA 1
ATOM 697 C C . VAL A 1 88 ? 23.758 -29.329 -8.237 1.00 42.25 88 VAL A C 1
ATOM 699 O O . VAL A 1 88 ? 24.568 -29.292 -9.161 1.00 42.25 88 VAL A O 1
ATOM 702 N N . LEU A 1 89 ? 23.814 -30.242 -7.268 1.00 44.22 89 LEU A N 1
ATOM 703 C CA . LEU A 1 89 ? 24.555 -31.491 -7.387 1.00 44.22 89 LEU A CA 1
ATOM 704 C C . LEU A 1 89 ? 23.992 -32.243 -8.614 1.00 44.22 89 LEU A C 1
ATOM 706 O O . LEU A 1 89 ? 22.775 -32.442 -8.671 1.00 44.22 89 LEU A O 1
ATOM 710 N N . PRO A 1 90 ? 24.802 -32.642 -9.610 1.00 43.47 90 PRO A N 1
ATOM 711 C CA . PRO A 1 90 ? 24.281 -33.348 -10.775 1.00 43.47 90 PRO A CA 1
ATOM 712 C C . PRO A 1 90 ? 23.735 -34.716 -10.347 1.00 43.47 90 PRO A C 1
ATOM 714 O O . PRO A 1 90 ? 24.465 -35.555 -9.818 1.00 43.47 90 PRO A O 1
ATOM 717 N N . ALA A 1 91 ? 22.435 -34.932 -10.555 1.00 53.12 91 ALA A N 1
ATOM 718 C CA . ALA A 1 91 ? 21.805 -36.230 -10.347 1.00 53.12 91 ALA A CA 1
ATOM 719 C C . ALA A 1 91 ? 22.379 -37.266 -11.340 1.00 53.12 91 ALA A C 1
ATOM 721 O O . ALA A 1 91 ? 22.668 -36.917 -12.488 1.00 53.12 91 ALA A O 1
ATOM 722 N N . PRO A 1 92 ? 22.552 -38.537 -10.932 1.00 46.25 92 PRO A N 1
ATOM 723 C CA . PRO A 1 92 ? 23.123 -39.567 -11.791 1.00 46.25 92 PRO A CA 1
ATOM 724 C C . PRO A 1 92 ? 22.179 -39.920 -12.951 1.00 46.25 92 PRO A C 1
ATOM 726 O O . PRO A 1 92 ? 21.000 -40.215 -12.756 1.00 46.25 92 PRO A O 1
ATOM 729 N N . PHE A 1 93 ? 22.726 -39.900 -14.167 1.00 49.75 93 PHE A N 1
ATOM 730 C CA . PHE A 1 93 ? 22.067 -40.348 -15.392 1.00 49.75 93 PHE A CA 1
ATOM 731 C C . PHE A 1 93 ? 21.775 -41.855 -15.326 1.00 49.75 93 PHE A C 1
ATOM 733 O O . PHE A 1 93 ? 22.698 -42.663 -15.237 1.00 49.75 93 PHE A O 1
ATOM 740 N N . PHE A 1 94 ? 20.502 -42.237 -15.438 1.00 45.56 94 PHE A N 1
ATOM 741 C CA . PHE A 1 94 ? 20.092 -43.617 -15.706 1.00 45.56 94 PHE A CA 1
ATOM 742 C C . PHE A 1 94 ? 19.762 -43.763 -17.202 1.00 45.56 94 PHE A C 1
ATOM 744 O O . PHE A 1 94 ? 18.866 -43.064 -17.682 1.00 45.56 94 PHE A O 1
ATOM 751 N N . PRO A 1 95 ? 20.447 -44.636 -17.964 1.00 49.00 95 PRO A N 1
ATOM 752 C CA . PRO A 1 95 ? 20.077 -44.913 -19.347 1.00 49.00 95 PRO A CA 1
ATOM 753 C C . PRO A 1 95 ? 18.822 -45.795 -19.394 1.00 49.00 95 PRO A C 1
ATOM 755 O O . PRO A 1 95 ? 18.772 -46.865 -18.789 1.00 49.00 95 PRO A O 1
ATOM 758 N N . THR A 1 96 ? 17.806 -45.363 -20.139 1.00 50.41 96 THR A N 1
ATOM 759 C CA . THR A 1 96 ? 16.650 -46.196 -20.477 1.00 50.41 96 THR A CA 1
ATOM 760 C C . THR A 1 96 ? 17.039 -47.200 -21.565 1.00 50.41 96 THR A C 1
ATOM 762 O O . THR A 1 96 ? 17.434 -46.834 -22.671 1.00 50.41 96 THR A O 1
ATOM 765 N N . GLN A 1 97 ? 16.949 -48.490 -21.235 1.00 46.47 97 GLN A N 1
ATOM 766 C CA . GLN A 1 97 ? 17.124 -49.597 -22.172 1.00 46.47 97 GLN A CA 1
ATOM 767 C C . GLN A 1 97 ? 15.927 -49.639 -23.137 1.00 46.47 97 GLN A C 1
ATOM 769 O O . GLN A 1 97 ? 14.773 -49.662 -22.710 1.00 46.47 97 GLN A O 1
ATOM 774 N N . LYS A 1 98 ? 16.211 -49.629 -24.440 1.00 48.09 98 LYS A N 1
ATOM 775 C CA . LYS A 1 98 ? 15.230 -49.782 -25.518 1.00 48.09 98 LYS A CA 1
ATOM 776 C C . LYS A 1 98 ? 15.099 -51.275 -25.843 1.00 48.09 98 LYS A C 1
ATOM 778 O O . LYS A 1 98 ? 16.112 -51.898 -26.157 1.00 48.09 98 LYS A O 1
ATOM 783 N N . ASN A 1 99 ? 13.887 -51.814 -25.720 1.00 48.09 99 ASN A N 1
ATOM 784 C CA . ASN A 1 99 ? 13.499 -53.135 -26.228 1.00 48.09 99 ASN A CA 1
ATOM 785 C C . ASN A 1 99 ? 13.120 -53.035 -27.711 1.00 48.09 99 ASN A C 1
ATOM 787 O O . ASN A 1 99 ? 12.578 -51.968 -28.092 1.00 48.09 99 ASN A O 1
#

pLDDT: mean 73.6, std 17.34, range [34.44, 94.5]

Foldseek 3Di:
DDDPVVVVVVVVVVVVVVVVVVVVLVVLVVPDDAPVSLVVSPVQWPDWDWDPDPDFIKIWTAGPVGDIHIDTDDPPPVPPPDPPDDPPDDDDDDDDDDD

Sequence (99 aa):
MMDNTKKRFIIFLLLFIVGTLAGIFGYLNAKITTFEDCEKAGLLVRSIRIYDGNGPIEKECVLWSGKSFFKEISQEQKNVVQPDNVSVLPAPFFPTQKN

Radius of gyration: 25.38 Å; chains: 1; bounding box: 53×62×58 Å

Secondary structure (DSSP, 8-state):
---HHHHHHHHHHHHHHHHHHHHHHHHHHHH--SHHHHHHTGGGEEEEEEE-SSSSEEEEEEETTS-EEEEEE-GGGGGS-S-S----PPPPPPPPPP-